Protein AF-A0A6G3XN84-F1 (afdb_monomer_lite)

Sequence (133 aa):
LETAASLLLPPVQDQKVMVLGGGGVGESKKSTARTAVIDLKEDNPAFEPGPDLPQGTRYLNSVIMPDDTVFTSGGSEDYRGRGASNILKAQSYDPKTNTFKEAAEPTVGRNYHSEALLLPDGRVATFGSDSLY

Radius of gyration: 14.47 Å; chains: 1; bounding box: 31×35×38 Å

pLDDT: mean 97.72, std 3.93, range [62.84, 98.88]

Foldseek 3Di:
DAQWDKDQAPPNVQVKIKIAKAADPDQDLGIFQWMWIWRPPDPDIDTDTFDGHPAGFGNWEWDQFPVRKIKIAKGFSGDLCPPVRIDQWIWIAHPVVSDIDGDHTDPDHAYPQKYWDQDPVRDIDIDDGDHDD

Secondary structure (DSSP, 8-state):
-BS-EEEEPSSGGG-EEEEE--B-STT-S-B---EEEEETTSSS--EEE-PPPSS--BS-EEEE-TTS-EEEE--BSSGGGTTT-B---EEEEETTTTEEEE-PPPSS---TTEEEEE-TTS-EEEEE-----

InterPro domains:
  IPR011043 Galactose oxidase/kelch, beta-propeller [SSF50965] (8-131)
  IPR037293 Galactose oxidase, central domain superfamily [G3DSA:2.130.10.80] (2-132)

Structure (mmCIF, N/CA/C/O backbone):
data_AF-A0A6G3XN84-F1
#
_entry.id   AF-A0A6G3XN84-F1
#
loop_
_atom_site.group_PDB
_atom_site.id
_atom_site.type_symbol
_atom_site.label_atom_id
_atom_site.label_alt_id
_atom_site.label_comp_id
_atom_site.label_asym_id
_atom_site.label_entity_id
_atom_site.label_seq_id
_atom_site.pdbx_PDB_ins_code
_atom_site.Cartn_x
_atom_site.Cartn_y
_atom_site.Cartn_z
_atom_site.occupancy
_atom_site.B_iso_or_equiv
_atom_site.auth_seq_id
_atom_site.auth_comp_id
_atom_site.auth_asym_id
_atom_site.auth_atom_id
_atom_site.pdbx_PDB_model_num
ATOM 1 N N . LEU A 1 1 ? -1.573 14.496 -2.176 1.00 62.84 1 LEU A N 1
ATOM 2 C CA . LEU A 1 1 ? -0.784 13.259 -2.346 1.00 62.84 1 LEU A CA 1
ATOM 3 C C . LEU A 1 1 ? -1.250 12.640 -3.645 1.00 62.84 1 LEU A C 1
ATOM 5 O O . LEU A 1 1 ? -2.368 12.150 -3.685 1.00 62.84 1 LEU A O 1
ATOM 9 N N . GLU A 1 2 ? -0.484 12.762 -4.725 1.00 89.38 2 GLU A N 1
ATOM 10 C CA . GLU A 1 2 ? -0.825 11.997 -5.925 1.00 89.38 2 GLU A CA 1
ATOM 11 C C . GLU A 1 2 ? -0.329 10.566 -5.742 1.00 89.38 2 GLU A C 1
ATOM 13 O O . GLU A 1 2 ? 0.668 10.339 -5.052 1.00 89.38 2 GLU A O 1
ATOM 18 N N . THR A 1 3 ? -1.023 9.608 -6.356 1.00 96.88 3 THR A N 1
ATOM 19 C CA . THR A 1 3 ? -0.567 8.213 -6.473 1.00 96.88 3 THR A CA 1
ATOM 20 C C . THR A 1 3 ? -0.319 7.492 -5.138 1.00 96.88 3 THR A C 1
ATOM 22 O O . THR A 1 3 ? 0.454 6.535 -5.114 1.00 96.88 3 THR A O 1
ATOM 25 N N . ALA A 1 4 ? -0.887 7.975 -4.031 1.00 97.81 4 ALA A N 1
ATOM 26 C CA . ALA A 1 4 ? -0.908 7.267 -2.751 1.00 97.81 4 ALA A CA 1
ATOM 27 C C . ALA A 1 4 ? -2.015 6.208 -2.755 1.00 97.81 4 ALA A C 1
ATOM 29 O O . ALA A 1 4 ? -3.004 6.360 -3.475 1.00 97.81 4 ALA A O 1
ATOM 30 N N . ALA A 1 5 ? -1.867 5.184 -1.920 1.00 98.00 5 ALA A N 1
ATOM 31 C CA . ALA A 1 5 ? -2.977 4.306 -1.574 1.00 98.00 5 ALA A CA 1
ATOM 32 C C . ALA A 1 5 ? -3.775 4.909 -0.412 1.00 98.00 5 ALA A C 1
ATOM 34 O O . ALA A 1 5 ? -3.205 5.580 0.455 1.00 98.00 5 ALA A O 1
ATOM 35 N N . SER A 1 6 ? -5.079 4.651 -0.370 1.00 97.31 6 SER A N 1
ATOM 36 C CA . SER A 1 6 ? -5.919 4.958 0.784 1.00 97.31 6 SER A CA 1
ATOM 37 C C . SER A 1 6 ? -6.985 3.888 0.985 1.00 97.31 6 SER A C 1
ATOM 39 O O . SER A 1 6 ? -7.521 3.343 0.023 1.00 97.31 6 SER A O 1
ATOM 41 N N . LEU A 1 7 ? -7.289 3.582 2.245 1.00 97.94 7 LEU A N 1
ATOM 42 C CA . LEU A 1 7 ? -8.311 2.601 2.609 1.00 97.94 7 LEU A CA 1
ATOM 43 C C . LEU A 1 7 ? -8.885 2.866 4.004 1.00 97.94 7 LEU A C 1
ATOM 45 O O . LEU A 1 7 ? -8.233 3.477 4.852 1.00 97.94 7 LEU A O 1
ATOM 49 N N . LEU A 1 8 ? -10.103 2.375 4.238 1.00 98.44 8 LEU A N 1
ATOM 50 C CA . LEU A 1 8 ? -10.668 2.237 5.581 1.00 98.44 8 LEU A CA 1
ATOM 51 C C . LEU A 1 8 ? -10.040 1.010 6.244 1.00 98.44 8 LEU A C 1
ATOM 53 O O . LEU A 1 8 ? -10.136 -0.090 5.703 1.00 98.44 8 LEU A O 1
ATOM 57 N N . LEU A 1 9 ? -9.386 1.194 7.387 1.00 98.69 9 LEU A N 1
ATOM 58 C CA . LEU A 1 9 ? -8.790 0.093 8.135 1.00 98.69 9 LEU A CA 1
ATOM 59 C C . LEU A 1 9 ? -9.882 -0.838 8.687 1.00 98.69 9 LEU A C 1
ATOM 61 O O . LEU A 1 9 ? -10.942 -0.360 9.105 1.00 98.69 9 LEU A O 1
ATOM 65 N N . PRO A 1 10 ? -9.643 -2.159 8.708 1.00 98.19 10 PRO A N 1
ATOM 66 C CA . PRO A 1 10 ? -10.508 -3.092 9.414 1.00 98.19 10 PRO A CA 1
ATOM 67 C C . PRO A 1 10 ? -10.303 -2.990 10.945 1.00 98.19 10 PRO A C 1
ATOM 69 O O . PRO A 1 10 ? -9.176 -2.776 11.397 1.00 98.19 10 PRO A O 1
ATOM 72 N N . PRO A 1 11 ? -11.360 -3.187 11.752 1.00 98.06 11 PRO A N 1
ATOM 73 C CA . PRO A 1 11 ? -12.759 -3.250 11.337 1.00 98.06 11 PRO A CA 1
ATOM 74 C C . PRO A 1 11 ? -13.284 -1.857 10.941 1.00 98.06 11 PRO A C 1
ATOM 76 O O . PRO A 1 11 ? -12.998 -0.856 11.594 1.00 98.06 11 PRO A O 1
ATOM 79 N N . VAL A 1 12 ? -14.128 -1.789 9.903 1.00 97.88 12 VAL A N 1
ATOM 80 C CA . VAL A 1 12 ? -14.659 -0.510 9.378 1.00 97.88 12 VAL A CA 1
ATOM 81 C C . VAL A 1 12 ? -15.438 0.294 10.427 1.00 97.88 12 VAL A C 1
ATOM 83 O O . VAL A 1 12 ? -15.542 1.517 10.344 1.00 97.88 12 VAL A O 1
ATOM 86 N N . GLN A 1 13 ? -15.967 -0.390 11.442 1.00 98.31 13 GLN A N 1
ATOM 87 C CA . GLN A 1 13 ? -16.663 0.186 12.583 1.00 98.31 13 GLN A CA 1
ATOM 88 C C . GLN A 1 13 ? -15.795 1.182 13.341 1.00 98.31 13 GLN A C 1
ATOM 90 O O . GLN A 1 13 ? -16.363 2.090 13.940 1.00 98.31 13 GLN A O 1
ATOM 95 N N . ASP A 1 14 ? -14.469 1.047 13.312 1.00 98.00 14 ASP A N 1
ATOM 96 C CA . ASP A 1 14 ? -13.547 1.977 13.964 1.00 98.00 14 ASP A CA 1
ATOM 97 C C . ASP A 1 14 ? -13.409 3.295 13.200 1.00 98.00 14 ASP A C 1
ATOM 99 O O . ASP A 1 14 ? -12.959 4.272 13.777 1.00 98.00 14 ASP A O 1
ATOM 103 N N . GLN A 1 15 ? -13.865 3.358 11.942 1.00 98.50 15 GLN A N 1
ATOM 104 C CA . GLN A 1 15 ? -13.820 4.551 11.086 1.00 98.50 15 GLN A CA 1
ATOM 105 C C . GLN A 1 15 ? -12.418 5.164 10.951 1.00 98.50 15 GLN A C 1
ATOM 107 O O . GLN A 1 15 ? -12.263 6.374 10.789 1.00 98.50 15 GLN A O 1
ATOM 112 N N . LYS A 1 16 ? -11.388 4.316 10.974 1.00 98.75 16 LYS A N 1
ATOM 113 C CA . LYS A 1 16 ? -10.010 4.735 10.734 1.00 98.75 16 LYS A CA 1
ATOM 114 C C . LYS A 1 16 ? -9.690 4.678 9.250 1.00 98.75 16 LYS A C 1
ATOM 116 O O . LYS A 1 16 ? -9.931 3.663 8.602 1.00 98.75 16 LYS A O 1
ATOM 121 N N . VAL A 1 17 ? -9.120 5.749 8.710 1.00 98.62 17 VAL A N 1
ATOM 122 C CA . VAL A 1 17 ? -8.631 5.800 7.325 1.00 98.62 17 VAL A CA 1
ATOM 123 C C . VAL A 1 17 ? -7.115 5.858 7.350 1.00 98.62 17 VAL A C 1
ATOM 125 O O . VAL A 1 17 ? -6.546 6.688 8.052 1.00 98.62 17 VAL A O 1
ATOM 128 N N . MET A 1 18 ? -6.462 5.015 6.558 1.00 98.69 18 MET A N 1
ATOM 129 C CA . MET A 1 18 ? -5.016 5.052 6.361 1.00 98.69 18 MET A CA 1
ATOM 130 C C . MET A 1 18 ? -4.685 5.558 4.962 1.00 98.69 18 MET A C 1
ATOM 132 O O . MET A 1 18 ? -5.330 5.179 3.984 1.00 98.69 18 MET A O 1
ATOM 136 N N . VAL A 1 19 ? -3.650 6.389 4.867 1.00 98.75 19 VAL A N 1
ATOM 137 C CA . VAL A 1 19 ? -3.015 6.797 3.612 1.00 98.75 19 VAL A CA 1
ATOM 138 C C . VAL A 1 19 ? -1.579 6.294 3.612 1.00 98.75 19 VAL A C 1
ATOM 140 O O . VAL A 1 19 ? -0.879 6.425 4.617 1.00 98.75 19 VAL A O 1
ATOM 143 N N . LEU A 1 20 ? -1.135 5.718 2.494 1.00 98.62 20 LEU A N 1
ATOM 144 C CA . LEU A 1 20 ? 0.182 5.099 2.371 1.00 98.62 20 LEU A CA 1
ATOM 145 C C . LEU A 1 20 ? 0.934 5.631 1.151 1.00 98.62 20 LEU A C 1
ATOM 147 O O . LEU A 1 20 ? 0.476 5.507 0.010 1.00 98.62 20 LEU A O 1
ATOM 151 N N . GLY A 1 21 ? 2.117 6.189 1.400 1.00 98.56 21 GLY A N 1
ATOM 152 C CA . GLY A 1 21 ? 3.041 6.626 0.365 1.00 98.56 21 GLY A CA 1
ATOM 153 C C . GLY A 1 21 ? 2.496 7.755 -0.513 1.00 98.56 21 GLY A C 1
ATOM 154 O O . GLY A 1 21 ? 1.935 8.745 -0.041 1.00 98.56 21 GLY A O 1
ATOM 155 N N . GLY A 1 22 ? 2.711 7.619 -1.816 1.00 98.56 22 GLY A N 1
ATOM 156 C CA . GLY A 1 22 ? 2.417 8.612 -2.839 1.00 98.56 22 GLY A CA 1
ATOM 157 C C . GLY A 1 22 ? 3.637 9.423 -3.254 1.00 98.56 22 GLY A C 1
ATOM 158 O O . GLY A 1 22 ? 4.759 9.228 -2.781 1.00 98.56 22 GLY A O 1
ATOM 159 N N . GLY A 1 23 ? 3.417 10.361 -4.168 1.00 98.19 23 GLY A N 1
ATOM 160 C CA . GLY A 1 23 ? 4.472 11.253 -4.619 1.00 98.19 23 GLY A CA 1
ATOM 161 C C . GLY A 1 23 ? 4.011 12.661 -4.953 1.00 98.19 23 GLY A C 1
ATOM 162 O O . GLY A 1 23 ? 2.859 13.048 -4.735 1.00 98.19 23 GLY A O 1
ATOM 163 N N . GLY A 1 24 ? 4.976 13.458 -5.411 1.00 97.94 24 GLY A N 1
ATOM 164 C CA . GLY A 1 24 ? 4.753 14.842 -5.812 1.00 97.94 24 GLY A CA 1
ATOM 165 C C . GLY A 1 24 ? 3.878 14.947 -7.061 1.00 97.94 24 GLY A C 1
ATOM 166 O O . GLY A 1 24 ? 3.777 13.989 -7.828 1.00 97.94 24 GLY A O 1
ATOM 167 N N . VAL A 1 25 ? 3.291 16.129 -7.250 1.00 97.12 25 VAL A N 1
ATOM 168 C CA . VAL A 1 25 ? 2.391 16.456 -8.366 1.00 97.12 25 VAL A CA 1
ATOM 169 C C . VAL A 1 25 ? 3.056 16.194 -9.721 1.00 97.12 25 VAL A C 1
ATOM 171 O O . VAL A 1 25 ? 4.221 16.554 -9.923 1.00 97.12 25 VAL A O 1
ATOM 174 N N . GLY A 1 26 ? 2.310 15.582 -10.639 1.00 95.88 26 GLY A N 1
ATOM 175 C CA . GLY A 1 26 ? 2.745 15.267 -11.995 1.00 95.88 26 GLY A CA 1
ATOM 176 C C . GLY A 1 26 ? 3.933 14.303 -12.026 1.00 95.88 26 GLY A C 1
ATOM 177 O O . GLY A 1 26 ? 4.001 13.323 -11.286 1.00 95.88 26 GLY A O 1
ATOM 178 N N . GLU A 1 27 ? 4.916 14.607 -12.872 1.00 96.81 27 GLU A N 1
ATOM 179 C CA . GLU A 1 27 ? 6.096 13.759 -13.111 1.00 96.81 27 GLU A CA 1
ATOM 180 C C . GLU A 1 27 ? 7.233 13.956 -12.091 1.00 96.81 27 GLU A C 1
ATOM 182 O O . GLU A 1 27 ? 8.404 13.642 -12.352 1.00 96.81 27 GLU A O 1
ATOM 187 N N . SER A 1 28 ? 6.910 14.528 -10.927 1.00 97.44 28 SER A N 1
ATOM 188 C CA . SER A 1 28 ? 7.881 14.813 -9.875 1.00 97.44 28 SER A CA 1
ATOM 189 C C . SER A 1 28 ? 8.671 13.564 -9.479 1.00 97.44 28 SER A C 1
ATOM 191 O O . SER A 1 28 ? 8.094 12.511 -9.215 1.00 97.44 28 SER A O 1
ATOM 193 N N . LYS A 1 29 ? 9.987 13.718 -9.307 1.00 96.44 29 LYS A N 1
ATOM 194 C CA . LYS A 1 29 ? 10.869 12.661 -8.780 1.00 96.44 29 LYS A CA 1
ATOM 195 C C . LYS A 1 29 ? 10.648 12.348 -7.296 1.00 96.44 29 LYS A C 1
ATOM 197 O O . LYS A 1 29 ? 11.279 11.451 -6.757 1.00 96.44 29 LYS A O 1
ATOM 202 N N . LYS A 1 30 ? 9.815 13.127 -6.598 1.00 97.69 30 LYS A N 1
ATOM 203 C CA . LYS A 1 30 ? 9.558 12.929 -5.168 1.00 97.69 30 LYS A CA 1
ATOM 204 C C . LYS A 1 30 ? 8.537 11.812 -4.960 1.00 97.69 30 LYS A C 1
ATOM 206 O O . LYS A 1 30 ? 7.426 11.897 -5.484 1.00 97.69 30 LYS A O 1
ATOM 211 N N . SER A 1 31 ? 8.876 10.856 -4.110 1.00 98.38 31 SER A N 1
ATOM 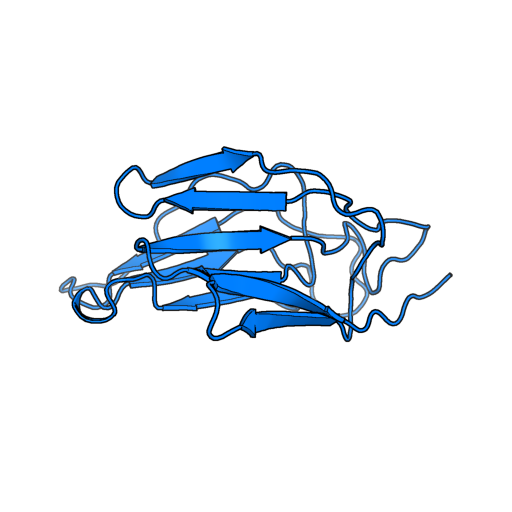212 C CA . SER A 1 31 ? 7.970 9.885 -3.493 1.00 98.38 31 SER A CA 1
ATOM 213 C C . SER A 1 31 ? 8.176 9.895 -1.975 1.00 98.38 31 SER A C 1
ATOM 215 O O . SER A 1 31 ? 9.190 10.394 -1.481 1.00 98.38 31 SER A O 1
ATOM 217 N N . THR A 1 32 ? 7.189 9.437 -1.205 1.00 98.62 32 THR A N 1
ATOM 218 C CA . THR A 1 32 ? 7.272 9.385 0.262 1.00 98.62 32 THR A CA 1
ATOM 219 C C . THR A 1 32 ? 7.041 7.971 0.767 1.00 98.62 32 THR A C 1
ATOM 221 O O . THR A 1 32 ? 6.277 7.212 0.175 1.00 98.62 32 THR A O 1
ATOM 224 N N . ALA A 1 33 ? 7.747 7.612 1.836 1.00 98.62 33 ALA A N 1
ATOM 225 C CA . ALA A 1 33 ? 7.560 6.357 2.554 1.00 98.62 33 ALA A CA 1
ATOM 226 C C . ALA A 1 33 ? 6.458 6.462 3.619 1.00 98.62 33 ALA A C 1
ATOM 228 O O . ALA A 1 33 ? 5.997 5.451 4.135 1.00 98.62 33 ALA A O 1
ATOM 229 N N . ARG A 1 34 ? 6.042 7.687 3.954 1.00 98.56 34 ARG A N 1
ATOM 230 C CA . ARG A 1 34 ? 5.187 7.945 5.108 1.00 98.56 34 ARG A CA 1
ATOM 231 C C . ARG A 1 34 ? 3.824 7.302 4.957 1.00 98.56 34 ARG A C 1
ATOM 233 O O . ARG A 1 34 ? 3.219 7.342 3.881 1.00 98.56 34 ARG A O 1
ATOM 240 N N . THR A 1 35 ? 3.325 6.802 6.073 1.00 98.81 35 THR A N 1
ATOM 241 C CA . THR A 1 35 ? 1.918 6.467 6.241 1.00 98.81 35 THR A CA 1
ATOM 242 C C . THR A 1 35 ? 1.300 7.387 7.285 1.00 98.81 35 THR A C 1
ATOM 244 O O . THR A 1 35 ? 2.000 7.963 8.122 1.00 98.81 35 THR A O 1
ATOM 247 N N . ALA A 1 36 ? -0.010 7.576 7.210 1.00 98.56 36 ALA A N 1
ATOM 248 C CA . ALA A 1 36 ? -0.748 8.318 8.217 1.00 98.56 36 ALA A CA 1
ATOM 249 C C . ALA A 1 36 ? -2.136 7.714 8.402 1.00 98.56 36 ALA A C 1
ATOM 251 O O . ALA A 1 36 ? -2.756 7.285 7.426 1.00 98.56 36 ALA A O 1
ATOM 252 N N . VAL A 1 37 ? -2.616 7.706 9.639 1.00 98.69 37 VAL A N 1
ATOM 253 C CA . VAL A 1 37 ? -3.943 7.216 10.015 1.00 98.69 37 VAL A CA 1
ATOM 254 C C . VAL A 1 37 ? -4.729 8.365 10.625 1.00 98.69 37 VAL A C 1
ATOM 256 O O . VAL A 1 37 ? -4.188 9.129 11.412 1.00 98.69 37 VAL A O 1
ATOM 259 N N . ILE A 1 38 ? -5.999 8.491 10.264 1.00 98.69 38 ILE A N 1
ATOM 260 C CA . ILE A 1 38 ? -6.948 9.395 10.917 1.00 98.69 38 ILE A CA 1
ATOM 261 C C . ILE A 1 38 ? -8.068 8.568 11.536 1.00 98.69 38 ILE A C 1
ATOM 263 O O . ILE A 1 38 ? -8.612 7.683 10.872 1.00 98.69 38 ILE A O 1
ATOM 267 N N . ASP A 1 39 ? -8.404 8.851 12.792 1.00 98.50 39 ASP A N 1
ATOM 268 C CA . ASP A 1 39 ? -9.582 8.306 13.463 1.00 98.50 39 ASP A CA 1
ATOM 269 C C . ASP A 1 39 ? -10.730 9.314 13.357 1.00 98.50 39 ASP A C 1
ATOM 271 O O . ASP A 1 39 ? -10.683 10.407 13.919 1.00 98.50 39 ASP A O 1
ATOM 275 N N . LEU A 1 40 ? -11.760 8.963 12.586 1.00 98.56 40 LEU A N 1
ATOM 276 C CA . LEU A 1 40 ? -12.886 9.858 12.321 1.00 98.56 40 LEU A CA 1
ATOM 277 C C . LEU A 1 40 ? -13.893 9.929 13.478 1.00 98.56 40 LEU A C 1
ATOM 279 O O . LEU A 1 40 ? -14.845 10.704 13.391 1.00 98.56 40 LEU A O 1
ATOM 283 N N . LYS A 1 41 ? -13.709 9.138 14.543 1.00 98.25 41 LYS A N 1
ATOM 284 C CA . LYS A 1 41 ? -14.544 9.202 15.750 1.00 98.25 41 LYS A CA 1
ATOM 285 C C . LYS A 1 41 ? -14.036 10.189 16.790 1.00 98.25 41 LYS A C 1
ATOM 287 O O . LYS A 1 41 ? -14.764 10.464 17.742 1.00 98.25 41 LYS A O 1
ATOM 292 N N . GLU A 1 42 ? -12.807 10.672 16.657 1.00 98.25 42 GLU A N 1
ATOM 293 C CA . GLU A 1 42 ? -12.288 11.701 17.552 1.00 98.25 42 GLU A CA 1
ATOM 294 C C . GLU A 1 42 ? -13.082 13.006 17.398 1.00 98.25 42 GLU A C 1
ATOM 296 O O . GLU A 1 42 ? -13.554 13.334 16.311 1.00 98.25 42 GLU A O 1
ATOM 301 N N . ASP A 1 43 ? -13.203 13.786 18.477 1.0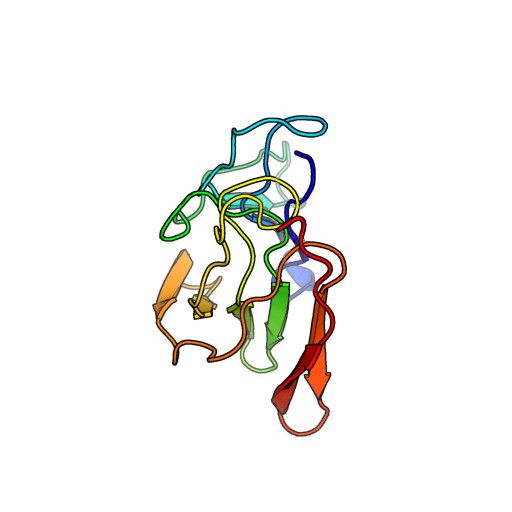0 98.38 43 ASP A N 1
ATOM 302 C CA . ASP A 1 43 ? -13.919 15.073 18.449 1.00 98.38 43 ASP A CA 1
ATOM 303 C C . ASP A 1 43 ? -13.276 16.078 17.474 1.00 98.38 43 ASP A C 1
ATOM 305 O O . ASP A 1 43 ? -13.955 16.932 16.901 1.00 98.38 43 ASP A O 1
ATOM 309 N N . ASN A 1 44 ? -11.957 15.975 17.280 1.00 98.19 44 ASN A N 1
ATOM 310 C CA . ASN A 1 44 ? -11.186 16.776 16.334 1.00 98.19 44 ASN A CA 1
ATOM 311 C C . ASN A 1 44 ? -10.214 15.878 15.542 1.00 98.19 44 ASN A C 1
ATOM 313 O O . ASN A 1 44 ? -9.026 15.845 15.872 1.00 98.19 44 ASN A O 1
ATOM 317 N N . PRO A 1 45 ? -10.703 15.163 14.512 1.00 98.38 45 PRO A N 1
ATOM 318 C CA . PRO A 1 45 ? -9.912 14.194 13.762 1.00 98.38 45 PRO A CA 1
ATOM 319 C C . PRO A 1 45 ? -8.672 14.817 13.122 1.00 98.38 45 PRO A C 1
ATOM 321 O O . PRO A 1 45 ? -8.761 15.805 12.384 1.00 98.38 45 PRO A O 1
ATOM 324 N N . ALA A 1 46 ? -7.517 14.198 13.347 1.00 98.38 46 ALA A N 1
ATOM 325 C CA . ALA A 1 46 ? -6.258 14.571 12.719 1.00 98.38 46 ALA A CA 1
ATOM 326 C C . ALA A 1 46 ? -5.519 13.336 12.193 1.00 98.38 46 ALA A C 1
ATOM 328 O O . ALA A 1 46 ? -5.692 12.221 12.679 1.00 98.38 46 ALA A O 1
ATOM 329 N N . PHE A 1 47 ? -4.701 13.535 11.160 1.00 98.38 47 PHE A N 1
ATOM 330 C CA . PHE A 1 47 ? -3.806 12.486 10.687 1.00 98.38 47 PHE A CA 1
ATOM 331 C C . PHE A 1 47 ? -2.609 12.359 11.624 1.00 98.38 47 PHE A C 1
ATOM 333 O O . PHE A 1 47 ? -1.818 13.295 11.742 1.00 98.38 47 PHE A O 1
ATOM 340 N N . GLU A 1 48 ? -2.435 11.170 12.181 1.00 98.38 48 GLU A N 1
ATOM 341 C CA . GLU A 1 48 ? -1.283 10.781 12.979 1.00 98.38 48 GLU A CA 1
ATOM 342 C C . GLU A 1 48 ? -0.320 9.913 12.151 1.00 98.38 48 GLU A C 1
ATOM 344 O O . GLU A 1 48 ? -0.769 9.096 11.335 1.00 98.38 48 GLU A O 1
ATOM 349 N N . PRO A 1 49 ? 1.007 10.063 12.314 1.00 98.50 49 PRO A N 1
ATOM 350 C CA . PRO A 1 49 ? 1.980 9.221 11.623 1.00 98.50 49 PRO A CA 1
ATOM 351 C C . PRO A 1 49 ? 1.818 7.729 11.959 1.00 98.50 49 PRO A C 1
ATOM 353 O O . PRO A 1 49 ? 1.734 7.346 13.126 1.00 98.50 49 PRO A O 1
ATOM 356 N N . GLY A 1 50 ? 1.825 6.881 10.929 1.00 98.19 50 GLY A N 1
ATOM 357 C CA . GLY A 1 50 ? 1.956 5.428 11.070 1.00 98.19 50 GLY A CA 1
ATOM 358 C C . GLY A 1 50 ? 3.407 4.958 10.879 1.00 98.19 50 GLY A C 1
ATOM 359 O O . GLY A 1 50 ? 4.314 5.785 10.751 1.00 98.19 50 GLY A O 1
ATOM 360 N N . PRO A 1 51 ? 3.662 3.638 10.838 1.00 98.50 51 PRO A N 1
ATOM 361 C CA . PRO A 1 51 ? 4.969 3.114 10.456 1.00 98.50 51 PRO A CA 1
ATOM 362 C C . PRO A 1 51 ? 5.294 3.482 9.002 1.00 98.50 51 PRO A C 1
ATOM 364 O O . PRO A 1 51 ? 4.422 3.458 8.131 1.00 98.50 51 PRO A O 1
ATOM 367 N N . ASP A 1 52 ? 6.552 3.799 8.717 1.00 98.69 52 ASP A N 1
ATOM 368 C CA . ASP A 1 52 ? 6.988 4.089 7.352 1.00 98.69 52 ASP A CA 1
ATOM 369 C C . ASP A 1 52 ? 7.039 2.813 6.492 1.00 98.69 52 ASP A C 1
ATOM 371 O O . ASP A 1 52 ? 7.352 1.716 6.964 1.00 98.69 52 ASP A O 1
ATOM 375 N N . LEU A 1 53 ? 6.764 2.967 5.196 1.00 98.75 53 LEU A N 1
ATOM 376 C CA . LEU A 1 53 ? 7.118 1.983 4.175 1.00 98.75 53 LEU A CA 1
ATOM 377 C C . LEU A 1 53 ? 8.654 1.869 4.068 1.00 98.75 53 LEU A C 1
ATOM 379 O O . LEU A 1 53 ? 9.366 2.819 4.393 1.00 98.75 53 LEU A O 1
ATOM 383 N N . PRO A 1 54 ? 9.204 0.766 3.530 1.00 97.94 54 PRO A N 1
ATOM 384 C CA . PRO A 1 54 ? 10.658 0.603 3.454 1.00 97.94 54 PRO A CA 1
ATOM 385 C C . PRO A 1 54 ? 11.381 1.624 2.549 1.00 97.94 54 PRO A C 1
ATOM 387 O O . PRO A 1 54 ? 12.583 1.829 2.704 1.00 97.94 54 PRO A O 1
ATOM 390 N N . GLN A 1 55 ? 10.670 2.262 1.609 1.00 98.44 55 GLN A N 1
ATOM 391 C CA . GLN A 1 55 ? 11.175 3.354 0.768 1.00 98.44 55 GLN A CA 1
ATOM 392 C C . GLN A 1 55 ? 10.028 4.226 0.228 1.00 98.44 55 GLN A C 1
ATOM 394 O O . GLN A 1 55 ? 8.845 3.914 0.400 1.00 98.44 55 GLN A O 1
ATOM 399 N N . GLY A 1 56 ? 10.373 5.326 -0.450 1.00 98.50 56 GLY A N 1
ATOM 400 C CA . GLY A 1 56 ? 9.400 6.179 -1.130 1.00 98.50 56 GLY A CA 1
ATOM 401 C C . GLY A 1 56 ? 8.607 5.401 -2.176 1.00 98.50 56 GLY A C 1
ATOM 402 O O . GLY A 1 56 ? 9.199 4.799 -3.062 1.00 98.50 56 GLY A O 1
ATOM 403 N N . THR A 1 57 ? 7.276 5.382 -2.071 1.00 98.75 57 THR A N 1
ATOM 404 C CA . THR A 1 57 ? 6.459 4.458 -2.873 1.00 98.75 57 THR A CA 1
ATOM 405 C C . THR A 1 57 ? 5.256 5.157 -3.492 1.00 98.75 57 THR A C 1
ATOM 407 O O . THR A 1 57 ? 4.366 5.624 -2.787 1.00 98.75 57 THR A O 1
ATOM 410 N N . ARG A 1 58 ? 5.195 5.198 -4.823 1.00 98.69 58 ARG A N 1
ATOM 411 C CA . ARG A 1 58 ? 4.008 5.563 -5.612 1.00 98.69 58 ARG A CA 1
ATOM 412 C C . ARG A 1 58 ? 3.252 4.307 -6.045 1.00 98.69 58 ARG A C 1
ATOM 414 O O . ARG A 1 58 ? 3.880 3.275 -6.247 1.00 98.69 58 ARG A O 1
ATOM 421 N N . TYR A 1 59 ? 1.944 4.418 -6.282 1.00 98.62 59 TYR A N 1
ATOM 422 C CA . TYR A 1 59 ? 1.101 3.360 -6.870 1.00 98.62 59 TYR A CA 1
ATOM 423 C C . TYR A 1 59 ? 1.094 2.048 -6.067 1.00 98.62 59 TYR A C 1
ATOM 425 O O . TYR A 1 59 ? 0.978 0.969 -6.644 1.00 98.62 59 TYR A O 1
ATOM 433 N N . LEU A 1 60 ? 1.275 2.135 -4.746 1.00 98.62 60 LEU A N 1
ATOM 434 C CA . LEU A 1 60 ? 1.234 0.971 -3.866 1.00 98.62 60 LEU A CA 1
ATOM 435 C C . LEU A 1 60 ? -0.135 0.293 -3.984 1.00 98.62 60 LEU A C 1
ATOM 437 O O . LEU A 1 60 ? -1.158 0.963 -3.861 1.00 98.62 60 LEU A O 1
ATOM 441 N N . ASN A 1 61 ? -0.158 -1.025 -4.168 1.00 98.75 61 ASN A N 1
ATOM 442 C CA . ASN A 1 61 ? -1.394 -1.781 -4.011 1.00 98.75 61 ASN A CA 1
ATOM 443 C C . ASN A 1 61 ? -1.619 -2.097 -2.534 1.00 98.75 61 ASN A C 1
ATOM 445 O O . ASN A 1 61 ? -0.670 -2.442 -1.827 1.00 98.75 61 ASN A O 1
ATOM 449 N N . SER A 1 62 ? -2.870 -2.023 -2.087 1.00 98.38 62 SER A N 1
ATOM 450 C CA . SER A 1 62 ? -3.270 -2.311 -0.709 1.00 98.38 62 SER A CA 1
ATOM 451 C C . SER A 1 62 ? -4.599 -3.061 -0.676 1.00 98.38 62 SER A C 1
ATOM 453 O O . SER A 1 62 ? -5.574 -2.601 -1.265 1.00 98.38 62 SER A O 1
ATOM 455 N N . VAL A 1 63 ? -4.644 -4.187 0.031 1.00 98.69 63 VAL A N 1
ATOM 456 C CA . VAL A 1 63 ? -5.789 -5.101 0.087 1.00 98.69 63 VAL A CA 1
ATOM 457 C C . VAL A 1 63 ? -6.096 -5.432 1.542 1.00 98.69 63 VAL A C 1
ATOM 459 O O . VAL A 1 63 ? -5.225 -5.906 2.267 1.00 98.69 63 VAL A O 1
ATOM 462 N N . ILE A 1 64 ? -7.334 -5.192 1.971 1.00 98.69 64 ILE A N 1
ATOM 463 C CA . ILE A 1 64 ? -7.817 -5.613 3.292 1.00 98.69 64 ILE A CA 1
ATOM 464 C C . ILE A 1 64 ? -7.987 -7.132 3.276 1.00 98.69 64 ILE A C 1
ATOM 466 O O . ILE A 1 64 ? -8.657 -7.667 2.393 1.00 98.69 64 ILE A O 1
ATOM 470 N N . MET A 1 65 ? -7.385 -7.814 4.244 1.00 98.69 65 MET A N 1
ATOM 471 C CA . MET A 1 65 ? -7.407 -9.267 4.375 1.00 98.69 65 MET A CA 1
ATOM 472 C C . MET A 1 65 ? -8.470 -9.717 5.397 1.00 98.69 65 MET A C 1
ATOM 474 O O . MET A 1 65 ? -8.842 -8.941 6.279 1.00 98.69 65 MET A O 1
ATOM 478 N N . PRO A 1 66 ? -8.960 -10.972 5.324 1.00 98.31 66 PRO A N 1
ATOM 479 C CA . PRO A 1 66 ? -9.983 -11.482 6.248 1.00 98.31 66 PRO A CA 1
ATOM 480 C C . PRO A 1 66 ? -9.555 -11.596 7.721 1.00 98.31 66 PRO A C 1
ATOM 482 O O . PRO A 1 66 ? -10.396 -11.877 8.569 1.00 98.31 66 PRO A O 1
ATOM 485 N N . ASP A 1 67 ? -8.267 -11.434 8.023 1.00 98.00 67 ASP A N 1
ATOM 486 C CA . ASP A 1 67 ? -7.683 -11.509 9.368 1.00 98.00 67 ASP A CA 1
ATOM 487 C C . ASP A 1 67 ? -7.447 -10.125 10.007 1.00 98.00 67 ASP A C 1
ATOM 489 O O . ASP A 1 67 ? -6.678 -9.999 10.959 1.00 98.00 67 ASP A O 1
ATOM 493 N N . ASP A 1 68 ? -8.118 -9.095 9.486 1.00 98.44 68 ASP A N 1
ATOM 494 C CA . ASP A 1 68 ? -7.972 -7.679 9.847 1.00 98.44 68 ASP A CA 1
ATOM 495 C C . ASP A 1 68 ? -6.603 -7.063 9.503 1.00 98.44 68 ASP A C 1
ATOM 497 O O . ASP A 1 68 ? -6.304 -5.949 9.933 1.00 98.44 68 ASP A O 1
ATOM 501 N N . THR A 1 69 ? -5.760 -7.733 8.715 1.00 98.75 69 THR A N 1
ATOM 502 C CA . THR A 1 69 ? -4.520 -7.124 8.215 1.00 98.75 69 THR A CA 1
ATOM 503 C C . THR A 1 69 ? -4.736 -6.426 6.874 1.00 98.75 69 THR A C 1
ATOM 505 O O . THR A 1 69 ? -5.747 -6.609 6.193 1.00 98.75 69 THR A O 1
ATOM 508 N N . VAL A 1 70 ? -3.774 -5.600 6.467 1.00 98.81 70 VAL A N 1
ATOM 509 C CA . VAL A 1 70 ? -3.748 -4.974 5.140 1.00 98.81 70 VAL A CA 1
ATOM 510 C C . VAL A 1 70 ? -2.502 -5.446 4.410 1.00 98.81 70 VAL A C 1
ATOM 512 O O . VAL A 1 70 ? -1.388 -5.042 4.740 1.00 98.81 70 VAL A O 1
ATOM 515 N N . PHE A 1 71 ? -2.676 -6.298 3.405 1.00 98.81 71 PHE A N 1
ATOM 516 C CA . PHE A 1 71 ? -1.590 -6.712 2.527 1.00 98.81 71 PHE A CA 1
ATOM 517 C C . PHE A 1 71 ? -1.246 -5.583 1.557 1.00 98.81 71 PHE A C 1
ATOM 519 O O . PHE A 1 71 ? -2.126 -4.994 0.934 1.00 98.81 71 PHE A O 1
ATOM 526 N N . THR A 1 72 ? 0.039 -5.295 1.396 1.00 98.81 72 THR A N 1
ATOM 527 C CA . THR A 1 72 ? 0.539 -4.277 0.472 1.00 98.81 72 THR A CA 1
ATOM 528 C C . THR A 1 72 ? 1.625 -4.855 -0.422 1.00 98.81 72 THR A C 1
ATOM 530 O O . THR A 1 72 ? 2.410 -5.701 0.013 1.00 98.81 72 THR A O 1
ATOM 533 N N . SER A 1 73 ? 1.671 -4.425 -1.684 1.00 98.69 73 SER A N 1
ATOM 534 C CA . SER A 1 73 ? 2.663 -4.921 -2.640 1.00 98.69 73 SER A CA 1
ATOM 535 C C . SER A 1 73 ? 2.929 -3.940 -3.778 1.00 98.69 73 SER A C 1
ATOM 537 O O . SER A 1 73 ? 2.022 -3.263 -4.271 1.00 98.69 73 SER A O 1
ATOM 539 N N . GLY A 1 74 ? 4.179 -3.920 -4.235 1.00 98.62 74 GLY A N 1
ATOM 540 C CA . GLY A 1 74 ? 4.577 -3.212 -5.444 1.00 98.62 74 GLY A CA 1
ATOM 541 C C . GLY A 1 74 ? 4.686 -1.699 -5.267 1.00 98.62 74 GLY A C 1
ATOM 542 O O . GLY A 1 74 ? 5.050 -1.195 -4.205 1.00 98.62 74 GLY A O 1
ATOM 543 N N . GLY A 1 75 ? 4.392 -0.981 -6.346 1.00 98.69 75 GLY A N 1
ATOM 544 C CA . GLY A 1 75 ? 4.638 0.443 -6.500 1.00 98.69 75 GLY A CA 1
ATOM 545 C C . GLY A 1 75 ? 5.969 0.750 -7.193 1.00 98.69 75 GLY A 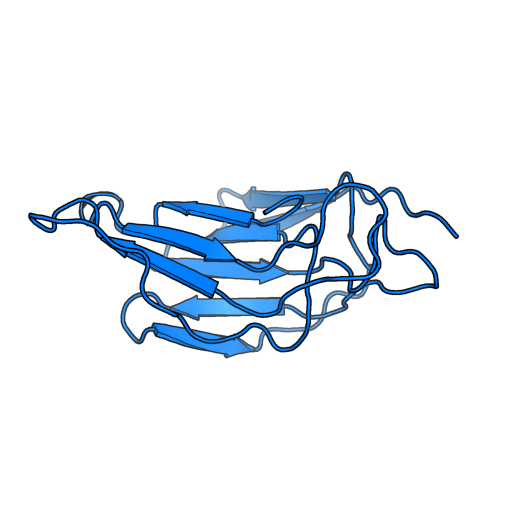C 1
ATOM 546 O O . GLY A 1 75 ? 6.662 -0.136 -7.702 1.00 98.69 75 GLY A O 1
ATOM 547 N N . SER A 1 76 ? 6.333 2.031 -7.223 1.00 98.75 76 SER A N 1
ATOM 548 C CA . SER A 1 76 ? 7.623 2.501 -7.742 1.00 98.75 76 SER A CA 1
ATOM 549 C C . SER A 1 76 ? 8.162 3.723 -7.000 1.00 98.75 76 SER A C 1
ATOM 551 O O . SER A 1 76 ? 7.392 4.514 -6.450 1.00 98.75 76 SER A O 1
ATOM 553 N N . GLU A 1 77 ? 9.483 3.907 -7.013 1.00 98.50 77 GLU A N 1
ATOM 554 C CA . GLU A 1 77 ? 10.128 5.069 -6.383 1.00 98.50 77 GLU A CA 1
ATOM 555 C C . GLU A 1 77 ? 9.958 6.359 -7.205 1.00 98.50 77 GLU A C 1
ATOM 557 O O . GLU A 1 77 ? 9.883 7.446 -6.628 1.00 98.50 77 GLU A O 1
ATOM 562 N N . ASP A 1 78 ? 9.835 6.254 -8.534 1.00 98.25 78 ASP A N 1
ATOM 563 C CA . ASP A 1 78 ? 9.631 7.387 -9.449 1.00 98.25 78 ASP A CA 1
ATOM 564 C C . ASP A 1 78 ? 8.313 7.252 -10.242 1.00 98.25 78 ASP A C 1
ATOM 566 O O . ASP A 1 78 ? 7.651 6.208 -10.252 1.00 98.25 78 ASP A O 1
ATOM 570 N N . TYR A 1 79 ? 7.895 8.346 -10.879 1.00 98.06 79 TYR A N 1
ATOM 571 C CA . TYR A 1 79 ? 6.700 8.441 -11.712 1.00 98.06 79 TYR A CA 1
ATOM 572 C C . TYR A 1 79 ? 6.684 7.353 -12.797 1.00 98.06 79 TYR A C 1
ATOM 574 O O . TYR A 1 79 ? 7.646 7.206 -13.550 1.00 98.06 79 TYR A O 1
ATOM 582 N N . ARG A 1 80 ? 5.582 6.589 -12.865 1.00 98.25 80 ARG A N 1
ATOM 583 C CA . ARG A 1 80 ? 5.357 5.478 -13.814 1.00 98.25 80 ARG A CA 1
ATOM 584 C C . ARG A 1 80 ? 6.541 4.507 -13.959 1.00 98.25 80 ARG A C 1
ATOM 586 O O . ARG A 1 80 ? 6.871 4.086 -15.065 1.00 98.25 80 ARG A O 1
ATOM 593 N N . GLY A 1 81 ? 7.216 4.180 -12.854 1.00 98.06 81 GLY A N 1
ATOM 594 C CA . GLY A 1 81 ? 8.337 3.232 -12.859 1.00 98.06 81 GLY A CA 1
ATOM 595 C C . GLY A 1 81 ? 9.563 3.686 -13.658 1.00 98.06 81 GLY A C 1
ATOM 596 O O . GLY A 1 81 ? 10.406 2.847 -13.988 1.00 98.06 81 GLY A O 1
ATOM 597 N N . ARG A 1 82 ? 9.676 4.990 -13.965 1.00 97.81 82 ARG A N 1
ATOM 598 C CA . ARG A 1 82 ? 10.781 5.575 -14.736 1.00 97.81 82 ARG A CA 1
ATOM 599 C C . ARG A 1 82 ? 12.133 5.136 -14.181 1.00 97.81 82 ARG A C 1
ATOM 601 O O . ARG A 1 82 ? 12.336 5.145 -12.966 1.00 97.81 82 ARG A O 1
ATOM 608 N N . GLY A 1 83 ? 13.054 4.776 -15.076 1.00 96.56 83 GLY A N 1
ATOM 609 C CA . GLY A 1 83 ? 14.408 4.358 -14.702 1.00 96.56 83 GLY A CA 1
ATOM 610 C C . GLY A 1 83 ? 14.454 3.012 -13.977 1.00 96.56 83 GLY A C 1
ATOM 611 O O . GLY A 1 83 ? 15.278 2.839 -13.086 1.00 96.56 83 GLY A O 1
ATOM 612 N N . ALA A 1 84 ? 13.555 2.086 -14.330 1.00 96.88 84 ALA A N 1
ATOM 613 C CA . ALA A 1 84 ? 13.433 0.764 -13.710 1.00 96.88 84 ALA A CA 1
ATOM 614 C C . ALA A 1 84 ? 13.201 0.810 -12.185 1.00 96.88 84 ALA A C 1
ATOM 616 O O . ALA A 1 84 ? 13.643 -0.067 -11.450 1.00 96.88 84 ALA A O 1
ATOM 617 N N . SER A 1 85 ? 12.458 1.813 -11.711 1.00 98.25 85 SER A N 1
ATOM 618 C CA . SER A 1 85 ? 12.232 2.080 -10.282 1.00 98.25 85 SER A CA 1
ATOM 619 C C . SER A 1 85 ? 11.096 1.264 -9.652 1.00 98.25 85 SER A C 1
ATOM 621 O O . SER A 1 85 ? 10.499 1.686 -8.661 1.00 98.25 85 SER A O 1
ATOM 623 N N . ASN A 1 86 ? 10.749 0.113 -10.233 1.00 98.56 86 ASN A N 1
ATOM 624 C CA . ASN A 1 86 ? 9.725 -0.767 -9.674 1.00 98.56 86 ASN A CA 1
ATOM 625 C C . ASN A 1 86 ? 10.181 -1.361 -8.340 1.00 98.56 86 ASN A C 1
ATOM 627 O O . ASN A 1 86 ? 11.302 -1.844 -8.211 1.00 98.56 86 ASN A O 1
ATOM 631 N N . ILE A 1 87 ? 9.265 -1.398 -7.379 1.00 98.69 87 ILE A N 1
ATOM 632 C CA . ILE A 1 87 ? 9.506 -1.962 -6.056 1.00 98.69 87 ILE A CA 1
ATOM 633 C C . ILE A 1 87 ? 9.059 -3.424 -6.044 1.00 98.69 87 ILE A C 1
ATOM 635 O O . ILE A 1 87 ? 7.889 -3.726 -6.277 1.00 98.69 87 ILE A O 1
ATOM 639 N N . LEU A 1 88 ? 9.981 -4.331 -5.725 1.00 98.69 88 LEU A N 1
ATOM 640 C CA . LEU A 1 88 ? 9.702 -5.757 -5.538 1.00 98.69 88 LEU A CA 1
ATOM 641 C C . LEU A 1 88 ? 9.624 -6.101 -4.050 1.00 98.69 88 LEU A C 1
ATOM 643 O O . LEU A 1 88 ? 10.385 -6.912 -3.546 1.00 98.69 88 LEU A O 1
ATOM 647 N N . LYS A 1 89 ? 8.699 -5.460 -3.330 1.00 98.69 89 LYS A N 1
ATOM 648 C CA . LYS A 1 89 ? 8.444 -5.741 -1.911 1.00 98.69 89 LYS A CA 1
ATOM 649 C C . LYS A 1 89 ? 6.964 -5.987 -1.657 1.00 98.69 89 LYS A C 1
ATOM 651 O O . LYS A 1 89 ? 6.102 -5.448 -2.359 1.00 98.69 89 LYS A O 1
ATOM 656 N N . ALA A 1 90 ? 6.686 -6.794 -0.643 1.00 98.69 90 ALA A N 1
ATOM 657 C CA . ALA A 1 90 ? 5.353 -7.003 -0.106 1.00 98.69 90 ALA A CA 1
ATOM 658 C C . ALA A 1 90 ? 5.411 -7.114 1.419 1.00 98.69 90 ALA A C 1
ATOM 660 O O . ALA A 1 90 ? 6.407 -7.560 1.986 1.00 98.69 90 ALA A O 1
ATOM 661 N N . GLN A 1 91 ? 4.341 -6.694 2.084 1.00 98.75 91 GLN A N 1
ATOM 662 C CA . GLN A 1 91 ? 4.239 -6.707 3.542 1.00 98.75 91 GLN A CA 1
ATOM 663 C C . GLN A 1 91 ? 2.778 -6.616 3.975 1.00 98.75 91 GLN A C 1
ATOM 665 O O . GLN A 1 91 ? 1.948 -6.076 3.242 1.00 98.75 91 GLN A O 1
ATOM 670 N N . SER A 1 92 ? 2.477 -7.083 5.180 1.00 98.69 92 SER A N 1
ATOM 671 C CA . SER A 1 92 ? 1.173 -6.903 5.819 1.00 98.69 92 SER A CA 1
ATOM 672 C C . SER A 1 92 ? 1.272 -5.867 6.931 1.00 98.69 92 SER A C 1
ATOM 674 O O . SER A 1 92 ? 2.159 -5.955 7.778 1.00 98.69 92 SER A O 1
ATOM 676 N N . TYR A 1 93 ? 0.372 -4.890 6.930 1.00 98.88 93 TYR A N 1
ATOM 677 C CA . TYR A 1 93 ? 0.143 -3.981 8.050 1.00 98.88 93 TYR A CA 1
ATOM 678 C C . TYR A 1 93 ? -0.873 -4.594 9.010 1.00 98.88 93 TYR A C 1
ATOM 680 O O . TYR A 1 93 ? -1.936 -5.034 8.570 1.00 98.88 93 TYR A O 1
ATOM 688 N N . ASP A 1 94 ? -0.561 -4.597 10.301 1.00 98.62 94 ASP A N 1
ATOM 689 C CA . ASP A 1 94 ? -1.500 -4.952 11.364 1.00 98.62 94 ASP A CA 1
ATOM 690 C C . ASP A 1 94 ? -1.969 -3.670 12.083 1.00 98.62 94 ASP A C 1
ATOM 692 O O . ASP A 1 94 ? -1.175 -3.038 12.794 1.00 98.62 94 ASP A O 1
ATOM 696 N N . PRO A 1 95 ? -3.247 -3.268 11.930 1.00 98.06 95 PRO A N 1
ATOM 697 C CA . PRO A 1 95 ? -3.806 -2.100 12.609 1.00 98.06 95 PRO A CA 1
ATOM 698 C C . PRO A 1 95 ? -3.787 -2.197 14.140 1.00 98.06 95 PRO A C 1
ATOM 700 O O . PRO A 1 95 ? -3.770 -1.166 14.812 1.00 98.06 95 PRO A O 1
ATOM 703 N N . LYS A 1 96 ? -3.791 -3.410 14.712 1.00 97.00 96 LYS A N 1
ATOM 704 C CA . LYS A 1 96 ? -3.834 -3.627 16.169 1.00 97.00 96 LYS A CA 1
ATOM 705 C C . LYS A 1 96 ? -2.496 -3.299 16.818 1.00 97.00 96 LYS A C 1
ATOM 707 O O . LYS A 1 96 ? -2.466 -2.760 17.921 1.00 97.00 96 LYS A O 1
ATOM 712 N N . THR A 1 97 ? -1.394 -3.617 16.144 1.00 97.81 97 THR A N 1
ATOM 713 C CA . THR A 1 97 ? -0.034 -3.355 16.639 1.00 97.81 97 THR A CA 1
ATOM 714 C C . THR A 1 97 ? 0.609 -2.128 16.005 1.00 97.81 97 THR A C 1
ATOM 716 O O . THR A 1 97 ? 1.655 -1.690 16.477 1.00 97.81 97 THR A O 1
ATOM 719 N N . ASN A 1 98 ? -0.008 -1.563 14.963 1.00 97.88 98 ASN A N 1
ATOM 720 C CA . ASN A 1 98 ? 0.519 -0.461 14.165 1.00 97.88 98 ASN A CA 1
ATOM 721 C C . ASN A 1 98 ? 1.917 -0.762 13.590 1.00 97.88 98 ASN A C 1
ATOM 723 O O . ASN A 1 98 ? 2.827 0.067 13.642 1.00 97.88 98 ASN A O 1
ATOM 727 N N . THR A 1 99 ? 2.104 -1.971 13.057 1.00 98.50 99 THR A N 1
ATOM 728 C CA . THR A 1 99 ? 3.392 -2.428 12.517 1.00 98.50 99 THR A CA 1
ATOM 729 C C . THR A 1 99 ? 3.237 -3.121 11.171 1.00 98.50 99 THR A C 1
ATOM 731 O O . THR A 1 99 ? 2.191 -3.683 10.850 1.00 98.50 99 THR A O 1
ATOM 734 N N . PHE A 1 100 ? 4.313 -3.102 10.383 1.00 98.75 100 PHE A N 1
ATOM 735 C CA . PHE A 1 100 ? 4.445 -3.935 9.193 1.00 98.75 100 PHE A CA 1
ATOM 736 C C . PHE A 1 100 ? 5.165 -5.245 9.513 1.00 98.75 100 PHE A C 1
ATOM 738 O O . PHE A 1 100 ? 6.092 -5.284 10.325 1.00 98.75 100 PHE A O 1
ATOM 745 N N . LYS A 1 101 ? 4.774 -6.306 8.809 1.00 98.62 101 LYS A N 1
ATOM 746 C CA . LYS A 1 101 ? 5.480 -7.582 8.737 1.00 98.62 101 LYS A CA 1
ATOM 747 C C . LYS A 1 101 ? 5.779 -7.906 7.279 1.00 98.62 101 LYS A C 1
ATOM 749 O O . LYS A 1 101 ? 4.872 -7.919 6.451 1.00 98.62 101 LYS A O 1
ATOM 754 N N . GLU A 1 102 ? 7.039 -8.187 6.981 1.00 98.44 102 GLU A N 1
ATOM 755 C CA . GLU A 1 102 ? 7.489 -8.537 5.633 1.00 98.44 102 GLU A CA 1
ATOM 756 C C . GLU A 1 102 ? 6.828 -9.828 5.119 1.00 98.44 102 GLU A C 1
ATOM 758 O O . GLU A 1 102 ? 6.567 -10.767 5.881 1.00 98.44 102 GLU A O 1
ATOM 763 N N . ALA A 1 103 ? 6.553 -9.859 3.815 1.00 98.00 103 ALA A N 1
ATOM 764 C CA . ALA A 1 103 ? 6.039 -11.009 3.083 1.00 98.00 103 ALA A CA 1
ATOM 765 C C . ALA A 1 103 ? 6.972 -11.352 1.908 1.00 98.00 103 ALA A C 1
ATOM 767 O O . ALA A 1 103 ? 7.942 -10.649 1.640 1.00 98.00 103 ALA A O 1
ATOM 768 N N . ALA A 1 104 ? 6.682 -12.442 1.196 1.00 98.31 104 ALA A N 1
ATOM 769 C CA . ALA A 1 104 ? 7.484 -12.846 0.045 1.00 98.31 104 ALA A CA 1
ATOM 770 C C . ALA A 1 104 ? 7.494 -11.765 -1.053 1.00 98.31 104 ALA A C 1
ATOM 772 O O . ALA A 1 104 ? 6.447 -11.218 -1.410 1.00 98.31 104 ALA A O 1
ATOM 773 N N . GLU A 1 105 ? 8.672 -11.493 -1.611 1.00 98.56 105 GLU A N 1
ATOM 774 C CA . GLU A 1 105 ? 8.845 -10.505 -2.676 1.00 98.56 105 GLU A CA 1
ATOM 775 C C . GLU A 1 105 ? 8.117 -10.930 -3.969 1.00 98.56 105 GLU A C 1
ATOM 777 O O . GLU A 1 105 ? 8.197 -12.094 -4.381 1.00 98.56 105 GLU A O 1
ATOM 782 N N . PRO A 1 106 ? 7.403 -10.012 -4.649 1.00 98.31 106 PRO A N 1
ATOM 783 C CA . PRO A 1 106 ? 6.833 -10.287 -5.959 1.00 98.31 106 PRO A CA 1
ATOM 784 C C . PRO A 1 106 ? 7.940 -10.384 -7.017 1.00 98.31 106 PRO A C 1
ATOM 786 O O . PRO A 1 106 ? 8.927 -9.657 -6.981 1.00 98.31 106 PRO A O 1
ATOM 789 N N . THR A 1 107 ? 7.748 -11.233 -8.025 1.00 98.12 107 THR A N 1
ATOM 790 C CA . THR A 1 107 ? 8.699 -11.378 -9.145 1.00 98.12 107 THR A CA 1
ATOM 791 C C . THR A 1 107 ? 8.428 -10.420 -10.307 1.00 98.12 107 THR A C 1
ATOM 793 O O . THR A 1 107 ? 9.256 -10.284 -11.204 1.00 98.12 107 THR A O 1
ATOM 796 N N . VAL A 1 108 ? 7.269 -9.754 -10.311 1.00 98.44 108 VAL A N 1
ATOM 797 C CA . VAL A 1 108 ? 6.847 -8.808 -11.352 1.00 98.44 108 VAL A CA 1
ATOM 798 C C . VAL A 1 108 ? 6.605 -7.446 -10.715 1.00 98.44 108 VAL A C 1
ATOM 800 O O . VAL A 1 108 ? 5.758 -7.310 -9.834 1.00 98.44 108 VAL A O 1
ATOM 803 N N . GLY A 1 109 ? 7.334 -6.434 -11.187 1.00 98.31 109 GLY A N 1
ATOM 804 C CA . GLY A 1 109 ? 7.161 -5.052 -10.750 1.00 98.31 109 GLY A CA 1
ATOM 805 C C . GLY A 1 109 ? 5.852 -4.460 -11.263 1.00 98.31 109 GLY A C 1
ATOM 806 O O . GLY A 1 109 ? 5.509 -4.640 -12.432 1.00 98.31 109 GLY A O 1
ATOM 807 N N . ARG A 1 110 ? 5.129 -3.752 -10.392 1.00 98.62 110 ARG A N 1
ATOM 808 C CA . ARG A 1 110 ? 3.827 -3.157 -10.709 1.00 98.62 110 ARG A CA 1
ATOM 809 C C . ARG A 1 110 ? 3.762 -1.708 -10.246 1.00 98.62 110 ARG A C 1
ATOM 811 O O . ARG A 1 110 ? 3.856 -1.467 -9.049 1.00 98.62 110 ARG A O 1
ATOM 818 N N . ASN A 1 111 ? 3.600 -0.768 -11.180 1.00 98.56 111 ASN A N 1
ATOM 819 C CA . ASN A 1 111 ? 3.468 0.666 -10.894 1.00 98.56 111 ASN A CA 1
ATOM 820 C C . ASN A 1 111 ? 2.101 1.221 -11.350 1.00 98.56 111 ASN A C 1
ATOM 822 O O . ASN A 1 111 ? 1.067 0.621 -11.072 1.00 98.56 111 ASN A O 1
ATOM 826 N N . TYR A 1 112 ? 2.070 2.377 -12.008 1.00 98.38 112 TYR A N 1
ATOM 827 C CA . TYR A 1 112 ? 0.881 2.975 -12.608 1.00 98.38 112 TYR A CA 1
ATOM 828 C C . TYR A 1 112 ? 0.076 1.969 -13.447 1.00 98.38 112 TYR A C 1
ATOM 830 O O . TYR A 1 112 ? 0.655 1.108 -14.106 1.00 98.38 112 TYR A O 1
ATOM 838 N N . HIS A 1 113 ? -1.258 2.082 -13.413 1.00 98.56 113 HIS A N 1
ATOM 839 C CA . HIS A 1 113 ? -2.195 1.117 -14.011 1.00 98.56 113 HIS A CA 1
ATOM 840 C C . HIS A 1 113 ? -2.028 -0.328 -13.504 1.00 98.56 113 HIS A C 1
ATOM 842 O O . HIS A 1 113 ? -2.219 -1.278 -14.263 1.00 98.56 113 HIS A O 1
ATOM 848 N N . SER A 1 114 ? -1.654 -0.513 -12.236 1.00 98.56 114 SER A N 1
ATOM 849 C CA . SER A 1 114 ? -1.720 -1.814 -11.563 1.00 98.56 114 SER A CA 1
ATOM 850 C C . SER A 1 114 ? -2.871 -1.883 -10.568 1.00 98.56 114 SER A C 1
ATOM 852 O O . SER A 1 114 ? -3.455 -0.858 -10.229 1.00 98.56 114 SER A O 1
ATOM 854 N N . GLU A 1 115 ? -3.193 -3.101 -10.143 1.00 98.25 115 GLU A N 1
ATOM 855 C CA . GLU A 1 115 ? -4.268 -3.388 -9.194 1.00 98.25 115 GLU A CA 1
ATOM 856 C C . GLU A 1 115 ? -3.972 -4.702 -8.451 1.00 98.25 115 GLU A C 1
ATOM 858 O O . GLU A 1 115 ? -3.263 -5.583 -8.972 1.00 98.25 115 GLU A O 1
ATOM 863 N N . ALA A 1 116 ? -4.535 -4.844 -7.248 1.00 98.50 116 ALA A N 1
ATOM 864 C CA . ALA A 1 116 ? -4.511 -6.072 -6.469 1.00 98.50 116 ALA A CA 1
ATOM 865 C C . ALA A 1 116 ? -5.890 -6.364 -5.868 1.00 98.50 116 ALA A C 1
ATOM 867 O O . ALA A 1 116 ? -6.487 -5.513 -5.221 1.00 98.50 116 ALA A O 1
ATOM 868 N N . LEU A 1 117 ? -6.377 -7.593 -6.032 1.00 98.44 117 LEU A N 1
ATOM 869 C CA . LEU A 1 117 ? -7.731 -7.980 -5.646 1.00 98.44 117 LEU A CA 1
ATOM 870 C C . LEU A 1 117 ? -7.719 -9.198 -4.720 1.00 98.44 117 LEU A C 1
ATOM 872 O O . LEU A 1 117 ? -7.130 -10.229 -5.056 1.00 98.44 117 LEU A O 1
ATOM 876 N N . LEU A 1 118 ? -8.415 -9.089 -3.584 1.00 98.75 118 LEU A N 1
ATOM 877 C CA . LEU A 1 118 ? -8.706 -10.227 -2.715 1.00 98.75 118 LEU A CA 1
ATOM 878 C C . LEU A 1 118 ? -9.648 -11.201 -3.427 1.00 98.75 118 LEU A C 1
ATOM 880 O O . LEU A 1 118 ? -10.708 -10.816 -3.922 1.00 98.75 118 LEU A O 1
ATOM 884 N N . LEU A 1 119 ? -9.275 -12.475 -3.442 1.00 98.75 119 LEU A N 1
ATOM 885 C CA . LEU A 1 119 ? -10.092 -13.557 -3.974 1.00 98.75 119 LEU A CA 1
ATOM 886 C C . LEU A 1 119 ? -10.901 -14.238 -2.855 1.00 98.75 119 LEU A C 1
ATOM 888 O O . LEU A 1 119 ? -10.473 -14.233 -1.698 1.00 98.75 119 LEU A O 1
ATOM 892 N N . PRO A 1 120 ? -12.034 -14.894 -3.179 1.00 98.44 120 PRO A N 1
ATOM 893 C CA . PRO A 1 120 ? -12.873 -15.577 -2.186 1.00 98.44 120 PRO A CA 1
ATOM 894 C C . PRO A 1 120 ? -12.176 -16.688 -1.387 1.00 98.44 120 PRO A C 1
ATOM 896 O O . PRO A 1 120 ? -12.681 -17.095 -0.346 1.00 98.44 120 PRO A O 1
ATOM 899 N N . ASP A 1 121 ? -11.039 -17.196 -1.866 1.00 98.38 121 ASP A N 1
ATOM 900 C CA . ASP A 1 121 ? -10.242 -18.224 -1.190 1.00 98.38 121 ASP A CA 1
ATOM 901 C C . ASP A 1 121 ? -9.103 -17.653 -0.324 1.00 98.38 121 ASP A C 1
ATOM 903 O O . ASP A 1 121 ? -8.258 -18.405 0.160 1.00 98.38 121 ASP A O 1
ATOM 907 N N . GLY A 1 122 ? -9.064 -16.330 -0.137 1.00 97.88 122 GLY A N 1
ATOM 908 C CA . GLY A 1 122 ? -8.078 -15.641 0.695 1.00 97.88 122 GLY A CA 1
ATOM 909 C C . GLY A 1 122 ? -6.755 -15.319 -0.004 1.00 97.88 122 GLY A C 1
ATOM 910 O O . GLY A 1 122 ? -5.891 -14.690 0.605 1.00 97.88 122 GLY A O 1
ATOM 911 N N . ARG A 1 123 ? -6.566 -15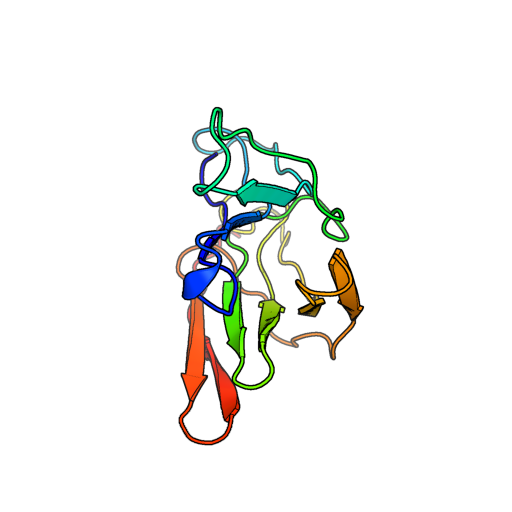.707 -1.272 1.00 98.62 123 ARG A N 1
ATOM 912 C CA . ARG A 1 123 ? -5.401 -15.280 -2.067 1.00 98.62 123 ARG A CA 1
ATOM 913 C C . ARG A 1 123 ? -5.587 -13.859 -2.605 1.00 98.62 123 ARG A C 1
ATOM 915 O O . ARG A 1 123 ? -6.705 -13.367 -2.710 1.00 98.62 123 ARG A O 1
ATOM 922 N N . VAL A 1 124 ? -4.488 -13.223 -3.016 1.00 98.69 124 VAL A N 1
ATOM 923 C CA . VAL A 1 124 ? -4.498 -11.9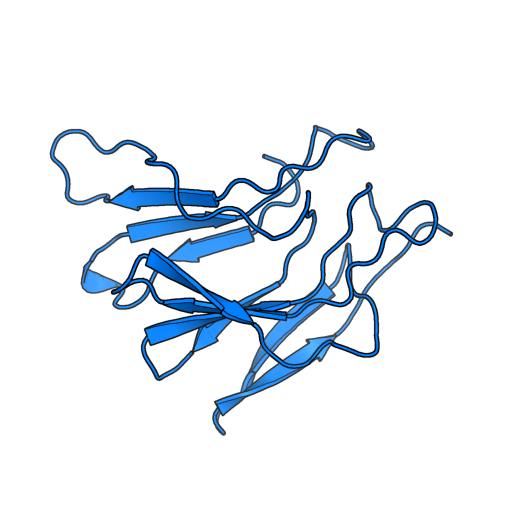11 -3.685 1.00 98.69 124 VAL A CA 1
ATOM 924 C C . VAL A 1 124 ? -4.005 -12.058 -5.124 1.00 98.69 124 VAL A C 1
ATOM 926 O O . VAL A 1 124 ? -2.897 -12.541 -5.362 1.00 98.69 124 VAL A O 1
ATOM 929 N N . ALA A 1 125 ? -4.818 -11.637 -6.092 1.00 98.56 125 ALA A N 1
ATOM 930 C CA . ALA A 1 125 ? -4.420 -11.531 -7.494 1.00 98.56 125 ALA A CA 1
ATOM 931 C C . ALA A 1 125 ? -3.838 -10.143 -7.768 1.00 98.56 125 ALA A C 1
ATOM 933 O O . ALA A 1 125 ? -4.409 -9.156 -7.325 1.00 98.56 125 ALA A O 1
ATOM 934 N N . THR A 1 126 ? -2.746 -10.046 -8.529 1.00 98.44 126 THR A N 1
ATOM 935 C CA . THR A 1 126 ? -2.155 -8.758 -8.935 1.00 98.44 126 THR A CA 1
ATOM 936 C C . 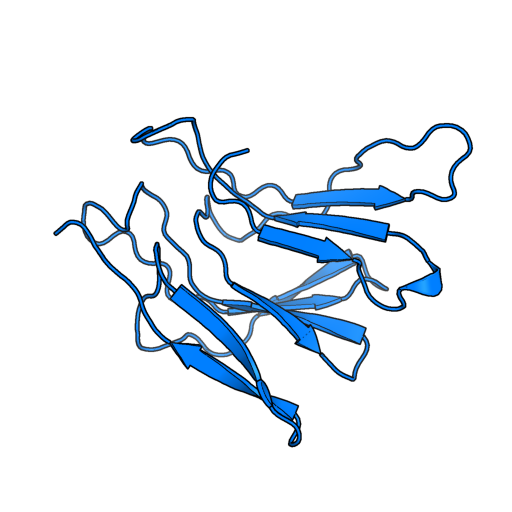THR A 1 126 ? -2.061 -8.667 -10.455 1.00 98.44 126 THR A C 1
ATOM 938 O O . THR A 1 126 ? -1.783 -9.670 -11.118 1.00 98.44 126 THR A O 1
ATOM 941 N N . PHE A 1 127 ? -2.289 -7.485 -11.028 1.00 98.12 127 PHE A N 1
ATOM 942 C CA . PHE A 1 127 ? -2.341 -7.291 -12.482 1.00 98.12 127 PHE A CA 1
ATOM 943 C C . PHE A 1 127 ? -1.904 -5.887 -12.918 1.00 98.12 127 PHE A C 1
ATOM 945 O O . PHE A 1 127 ? -1.633 -5.017 -12.093 1.00 98.12 127 PHE A O 1
ATOM 952 N N . GLY A 1 128 ? -1.768 -5.699 -14.235 1.00 98.44 128 GLY A N 1
ATOM 953 C CA . GLY A 1 128 ? -1.416 -4.419 -14.851 1.00 98.44 128 GLY A CA 1
ATOM 954 C C . GLY A 1 128 ? 0.056 -4.022 -14.701 1.00 98.44 128 GLY A C 1
ATOM 955 O O . GLY A 1 128 ? 0.920 -4.894 -14.571 1.00 98.44 128 GLY A O 1
ATOM 956 N N . SER A 1 129 ? 0.291 -2.706 -14.680 1.00 98.38 129 SER A N 1
ATOM 957 C CA . SER A 1 129 ? 1.561 -1.968 -14.826 1.00 98.38 129 SER A CA 1
ATOM 958 C C . SER A 1 129 ? 1.774 -1.395 -16.231 1.00 98.38 129 SER A C 1
ATOM 960 O O . SER A 1 129 ? 1.694 -2.118 -17.220 1.00 98.38 129 SER A O 1
ATOM 962 N N . ASP A 1 130 ? 2.099 -0.102 -16.304 1.00 98.38 130 ASP A N 1
ATOM 963 C CA . ASP A 1 130 ? 2.282 0.654 -17.550 1.00 98.38 130 ASP A CA 1
ATOM 964 C C . ASP A 1 130 ? 3.461 1.642 -17.428 1.00 98.38 130 ASP A C 1
ATOM 966 O O . ASP A 1 130 ? 3.302 2.850 -17.194 1.00 98.38 130 ASP A O 1
ATOM 970 N N . SER A 1 131 ? 4.668 1.081 -17.521 1.00 97.19 131 SER A N 1
ATOM 971 C CA . SER A 1 131 ? 5.926 1.778 -17.250 1.00 97.19 131 SER A CA 1
ATOM 972 C C . SER A 1 131 ? 6.349 2.738 -18.362 1.00 97.19 131 SER A C 1
ATOM 974 O O . SER A 1 131 ? 6.165 2.467 -19.547 1.00 97.19 131 SER A O 1
ATOM 976 N N . LEU A 1 132 ? 7.041 3.807 -17.970 1.00 89.88 132 LEU A N 1
ATOM 977 C CA . LEU A 1 132 ? 7.935 4.551 -18.856 1.00 89.88 132 LEU A CA 1
ATOM 978 C C . LEU A 1 132 ? 9.334 3.929 -18.742 1.00 89.88 132 LEU A C 1
ATOM 980 O O . LEU A 1 132 ? 9.934 3.976 -17.667 1.00 89.88 132 LEU A O 1
ATOM 984 N N . TYR A 1 133 ? 9.817 3.302 -19.815 1.00 72.69 133 TYR A N 1
ATOM 985 C CA . TYR A 1 133 ? 11.175 2.748 -19.888 1.00 72.69 133 TYR A CA 1
ATOM 986 C C . TYR A 1 133 ? 12.204 3.845 -20.162 1.00 72.69 133 TYR A C 1
ATOM 988 O O . TYR A 1 133 ? 11.923 4.708 -21.024 1.00 72.69 133 TYR A O 1
#

Organism: NCBI:txid2706086